Protein AF-A0A5C5RWX6-F1 (afdb_monomer_lite)

Foldseek 3Di:
DPQWDWDDDPNDTDIDGNCVVPVDDDDDDPVVVVVVVVPPD

Structure (mmCIF, N/CA/C/O backbone):
data_AF-A0A5C5RWX6-F1
#
_entry.id   AF-A0A5C5RWX6-F1
#
loop_
_atom_site.group_PDB
_atom_site.id
_atom_site.type_symbol
_atom_site.label_atom_id
_atom_site.label_alt_id
_atom_site.label_comp_id
_atom_site.label_asym_id
_atom_site.label_entity_id
_atom_site.label_seq_id
_atom_site.pdbx_PDB_ins_code
_atom_site.Cartn_x
_atom_site.Cartn_y
_atom_site.Cartn_z
_atom_site.occupancy
_atom_site.B_iso_or_equiv
_atom_site.auth_seq_id
_atom_site.auth_comp_id
_atom_site.auth_asym_id
_atom_site.auth_atom_id
_atom_site.pdbx_PDB_model_num
ATOM 1 N N . ALA A 1 1 ? -9.002 1.731 18.590 1.00 64.69 1 ALA A N 1
ATOM 2 C CA . ALA A 1 1 ? -9.064 0.345 18.082 1.00 64.69 1 ALA A CA 1
ATOM 3 C C . ALA A 1 1 ? -7.641 -0.168 17.913 1.00 64.69 1 ALA A C 1
ATOM 5 O O . ALA A 1 1 ? -6.815 0.574 17.395 1.00 64.69 1 ALA A O 1
ATOM 6 N N . VAL A 1 2 ? -7.332 -1.373 18.388 1.00 88.88 2 VAL A N 1
ATOM 7 C CA . VAL A 1 2 ? -6.029 -2.018 18.141 1.00 88.88 2 VAL A CA 1
ATOM 8 C C . VAL A 1 2 ? -6.058 -2.733 16.781 1.00 88.88 2 VAL A C 1
ATOM 10 O O . VAL A 1 2 ? -7.135 -3.083 16.307 1.00 88.88 2 VAL A O 1
ATOM 13 N N . GLY A 1 3 ? -4.907 -2.920 16.126 1.00 96.25 3 GLY A N 1
ATOM 14 C CA . GLY A 1 3 ? -4.834 -3.626 14.834 1.00 96.25 3 GLY A CA 1
ATOM 15 C C . GLY A 1 3 ? -5.258 -2.802 13.610 1.00 96.25 3 GLY A C 1
ATOM 16 O O . GLY A 1 3 ? -5.816 -3.348 12.660 1.00 96.25 3 GLY A O 1
ATOM 17 N N . GLN A 1 4 ? -5.014 -1.491 13.625 1.00 98.06 4 GLN A N 1
ATOM 18 C CA . GLN A 1 4 ? -5.212 -0.595 12.480 1.00 98.06 4 GLN A CA 1
ATOM 19 C C . GLN A 1 4 ? -3.871 -0.015 12.020 1.00 98.06 4 GLN A C 1
ATOM 21 O O . GLN A 1 4 ? -2.942 0.115 12.816 1.00 98.06 4 GLN A O 1
ATOM 26 N N . MET A 1 5 ? -3.790 0.356 10.746 1.00 97.56 5 MET A N 1
ATOM 27 C CA . MET A 1 5 ? -2.652 1.031 10.125 1.00 97.56 5 MET A CA 1
ATOM 28 C C . MET A 1 5 ? -3.137 2.305 9.429 1.00 97.56 5 MET A C 1
ATOM 30 O O . MET A 1 5 ? -4.205 2.309 8.821 1.00 97.56 5 MET A O 1
ATOM 34 N N . VAL A 1 6 ? -2.347 3.377 9.496 1.00 97.50 6 VAL A N 1
ATOM 35 C CA . VAL A 1 6 ? -2.587 4.590 8.701 1.00 97.50 6 VAL A CA 1
ATOM 36 C C . VAL A 1 6 ? -2.125 4.347 7.264 1.00 97.50 6 VAL A C 1
ATOM 38 O O . VAL A 1 6 ? -0.993 3.920 7.046 1.00 97.50 6 VAL A O 1
ATOM 41 N N . ALA A 1 7 ? -2.981 4.647 6.290 1.00 97.19 7 ALA A N 1
ATOM 42 C CA . ALA A 1 7 ? -2.695 4.513 4.866 1.00 97.19 7 ALA A CA 1
ATOM 43 C C . ALA A 1 7 ? -2.974 5.820 4.111 1.00 97.19 7 ALA A C 1
ATOM 45 O O . ALA A 1 7 ? -3.923 6.542 4.426 1.00 97.19 7 ALA A O 1
ATOM 46 N N . LEU A 1 8 ? -2.162 6.090 3.084 1.00 97.56 8 LEU A N 1
ATOM 47 C CA . LEU A 1 8 ? -2.370 7.172 2.124 1.00 97.56 8 LEU A CA 1
ATOM 48 C C . LEU A 1 8 ? -2.865 6.586 0.796 1.00 97.56 8 LEU A C 1
ATOM 50 O O . LEU A 1 8 ? -2.128 5.872 0.112 1.00 97.56 8 LEU A O 1
ATOM 54 N N . HIS A 1 9 ? -4.099 6.911 0.422 1.00 96.25 9 HIS A N 1
ATOM 55 C CA . HIS A 1 9 ? -4.697 6.544 -0.861 1.00 96.25 9 HIS A CA 1
ATOM 56 C C . HIS A 1 9 ? -4.891 7.803 -1.708 1.00 96.25 9 HIS A C 1
ATOM 58 O O . HIS A 1 9 ? -5.827 8.576 -1.502 1.00 96.25 9 HIS A O 1
ATOM 64 N N . GLY A 1 10 ? -3.967 8.038 -2.645 1.00 96.12 10 GLY A N 1
ATOM 65 C CA . GLY A 1 10 ? -3.894 9.306 -3.370 1.00 96.12 10 GLY A CA 1
ATOM 66 C C . GLY A 1 10 ? -3.582 10.446 -2.402 1.00 96.12 10 GLY A C 1
ATOM 67 O O . GLY A 1 10 ? -2.475 10.522 -1.879 1.00 96.12 10 GLY A O 1
ATOM 68 N N . THR A 1 11 ? -4.568 11.301 -2.140 1.00 98.00 11 THR A N 1
ATOM 69 C CA . THR A 1 11 ? -4.481 12.415 -1.180 1.00 98.00 11 THR A CA 1
ATOM 70 C C . THR A 1 11 ? -5.252 12.162 0.120 1.00 98.00 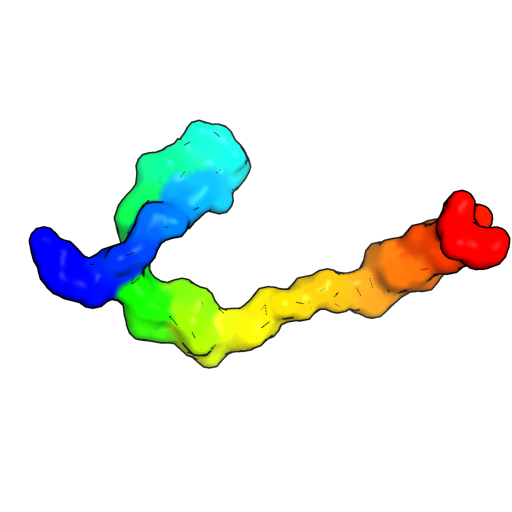11 THR A C 1
ATOM 72 O O . THR A 1 11 ? -5.276 13.025 0.994 1.00 98.00 11 THR A O 1
ATOM 75 N N . GLN A 1 12 ? -5.893 10.999 0.268 1.00 98.31 12 GLN A N 1
ATOM 76 C CA . GLN A 1 12 ? -6.727 10.679 1.427 1.00 98.31 12 GLN A CA 1
ATOM 77 C C . GLN A 1 12 ? -5.955 9.878 2.474 1.00 98.31 12 GLN A C 1
ATOM 79 O O . GLN A 1 12 ? -5.354 8.850 2.157 1.00 98.31 12 GLN A O 1
ATOM 84 N N . ILE A 1 13 ? -6.030 10.319 3.730 1.00 98.00 13 ILE A N 1
ATOM 85 C CA . ILE A 1 13 ? -5.486 9.605 4.889 1.00 98.00 13 ILE A CA 1
ATOM 86 C C . ILE A 1 13 ? -6.613 8.788 5.520 1.00 98.00 13 ILE A C 1
ATOM 88 O O . ILE A 1 13 ? -7.639 9.339 5.914 1.00 98.00 13 ILE A O 1
ATOM 92 N N . THR A 1 14 ? -6.425 7.474 5.611 1.00 97.44 14 THR A N 1
ATOM 93 C CA . THR A 1 14 ? -7.438 6.533 6.117 1.00 97.44 14 THR A CA 1
ATOM 94 C C . THR A 1 14 ? -6.826 5.529 7.090 1.00 97.44 14 THR A C 1
ATOM 96 O O . THR A 1 14 ? -5.607 5.359 7.132 1.00 97.44 14 THR A O 1
ATOM 99 N N . LEU A 1 15 ? -7.669 4.868 7.887 1.00 97.69 15 LEU A N 1
ATOM 100 C CA . LEU A 1 15 ? -7.277 3.708 8.687 1.00 97.69 15 LEU A CA 1
ATOM 101 C C . LEU A 1 15 ? -7.723 2.432 7.977 1.00 97.69 15 LEU A C 1
ATOM 103 O O . LEU A 1 15 ? -8.877 2.323 7.566 1.00 97.69 15 L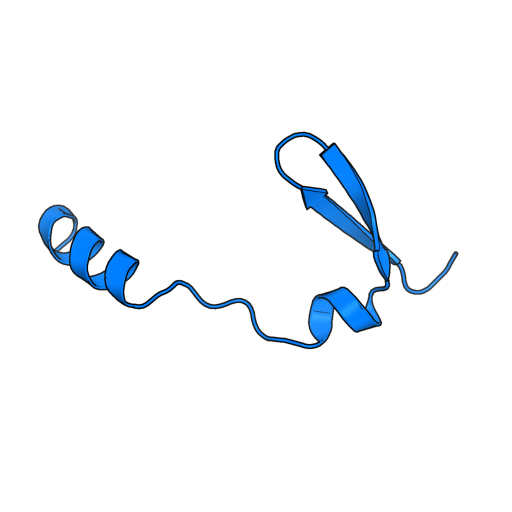EU A O 1
ATOM 107 N N . VAL A 1 16 ? -6.809 1.474 7.855 1.00 97.38 16 VAL A N 1
ATOM 108 C CA . VAL A 1 16 ? -7.070 0.145 7.289 1.00 97.38 16 VAL A CA 1
ATOM 109 C C . VAL A 1 16 ? -6.730 -0.946 8.309 1.00 97.38 16 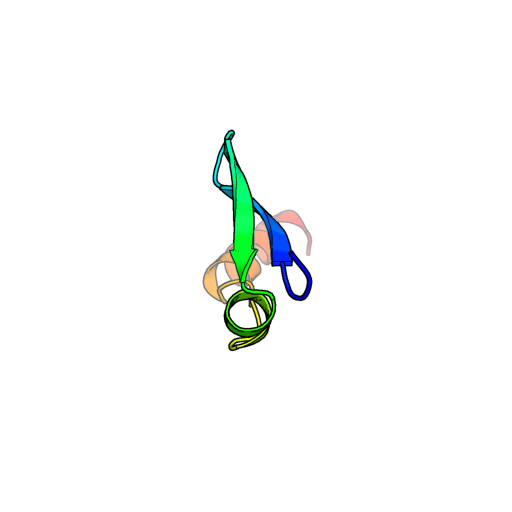VAL A C 1
ATOM 111 O O . VAL A 1 16 ? -5.873 -0.727 9.174 1.00 97.38 16 VAL A O 1
ATOM 114 N N . PRO A 1 17 ? -7.344 -2.140 8.231 1.00 97.81 17 PRO A N 1
ATOM 115 C CA . PRO A 1 17 ? -6.955 -3.270 9.067 1.00 97.81 17 PRO A CA 1
ATOM 116 C C . PRO A 1 17 ? -5.496 -3.667 8.846 1.00 97.81 17 PRO A C 1
ATOM 118 O O . PRO A 1 17 ? -5.056 -3.877 7.715 1.00 97.81 17 PRO A O 1
ATOM 121 N N . LEU A 1 18 ? -4.744 -3.823 9.940 1.00 97.31 18 LEU A N 1
ATOM 122 C CA . LEU A 1 18 ? -3.332 -4.209 9.874 1.00 97.31 18 LEU A CA 1
ATOM 123 C C . LEU A 1 18 ? -3.149 -5.566 9.173 1.00 97.31 18 LEU A C 1
ATOM 125 O O . LEU A 1 18 ? -2.207 -5.729 8.405 1.00 97.31 18 LEU A O 1
ATOM 129 N N . ALA A 1 19 ? -4.068 -6.511 9.400 1.0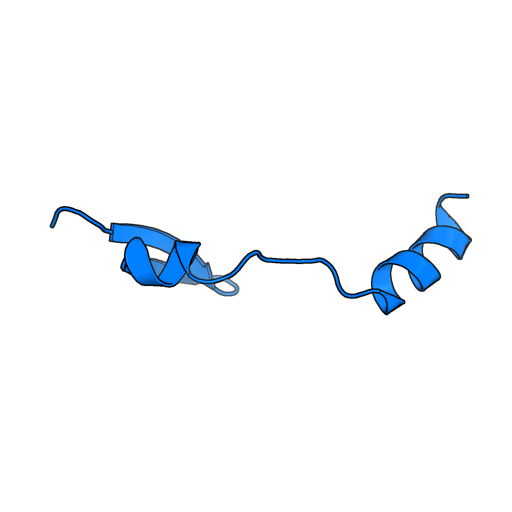0 97.38 19 ALA A N 1
ATOM 130 C CA . ALA A 1 19 ? -4.044 -7.836 8.783 1.00 97.38 19 ALA A CA 1
ATOM 131 C C . ALA A 1 19 ? -4.168 -7.782 7.250 1.00 97.38 19 ALA A C 1
ATOM 133 O O . ALA A 1 19 ? -3.478 -8.526 6.556 1.00 97.38 19 ALA A O 1
ATOM 134 N N . ASP A 1 20 ? -4.991 -6.874 6.720 1.00 96.50 20 ASP A N 1
ATOM 135 C CA . ASP A 1 20 ? -5.152 -6.701 5.275 1.00 96.50 20 ASP A CA 1
ATOM 136 C C . ASP A 1 20 ? -3.934 -6.004 4.664 1.00 96.50 20 ASP A C 1
ATOM 138 O O . ASP A 1 20 ? -3.445 -6.420 3.612 1.00 96.50 20 ASP A O 1
ATOM 142 N N . ALA A 1 21 ? -3.391 -4.996 5.354 1.00 96.38 21 ALA A N 1
ATOM 143 C CA . ALA A 1 21 ? -2.236 -4.232 4.885 1.00 96.38 21 ALA A CA 1
ATOM 144 C C . ALA A 1 21 ? -0.972 -5.091 4.691 1.00 96.38 21 ALA A C 1
ATOM 146 O O . ALA A 1 21 ? -0.142 -4.776 3.838 1.00 96.38 21 ALA A O 1
ATOM 147 N N . VAL A 1 22 ? -0.826 -6.179 5.458 1.00 96.31 22 VAL A N 1
ATOM 148 C CA . VAL A 1 22 ? 0.342 -7.081 5.397 1.00 96.31 22 VAL A CA 1
ATOM 149 C C . VAL A 1 22 ? 0.076 -8.389 4.653 1.00 96.31 22 VAL A C 1
ATOM 151 O O . VAL A 1 22 ? 0.975 -9.221 4.534 1.00 96.31 22 VAL A O 1
ATOM 154 N N . LYS A 1 23 ? -1.141 -8.593 4.136 1.00 97.81 23 LYS A N 1
ATOM 155 C CA . LYS A 1 23 ? -1.554 -9.861 3.513 1.00 97.81 23 LYS A CA 1
ATOM 156 C C . LYS A 1 23 ? -0.748 -10.209 2.259 1.00 97.81 23 LYS A C 1
ATOM 158 O O . LYS A 1 23 ? -0.589 -11.383 1.934 1.00 97.81 23 LYS A O 1
ATOM 163 N N . GLN A 1 24 ? -0.252 -9.201 1.543 1.00 96.50 24 GLN A N 1
ATOM 164 C CA . GLN A 1 24 ? 0.515 -9.378 0.316 1.00 96.50 24 GLN A CA 1
ATOM 165 C C . GLN A 1 24 ? 1.679 -8.394 0.248 1.00 96.50 24 GLN A C 1
ATOM 167 O O . GLN A 1 24 ? 1.537 -7.205 0.525 1.00 96.50 24 GLN A O 1
ATOM 172 N N . LEU A 1 25 ? 2.834 -8.884 -0.202 1.00 96.25 25 LEU A N 1
ATOM 173 C CA . LEU A 1 25 ? 3.998 -8.042 -0.434 1.00 96.25 25 LEU A CA 1
ATOM 174 C C . LEU A 1 25 ? 3.761 -7.100 -1.623 1.00 96.25 25 LEU A C 1
ATOM 176 O O . LEU A 1 25 ? 3.573 -7.548 -2.757 1.00 96.25 25 LEU A O 1
ATOM 180 N N . LYS A 1 26 ? 3.852 -5.793 -1.374 1.00 93.88 26 LYS A N 1
ATOM 181 C CA . LYS A 1 26 ? 3.861 -4.773 -2.425 1.00 93.88 26 LYS A CA 1
ATOM 182 C C . LYS A 1 26 ? 5.171 -4.854 -3.211 1.00 93.88 26 LYS A C 1
ATOM 184 O O . LYS A 1 26 ? 6.247 -4.671 -2.648 1.00 93.88 26 LYS A O 1
ATOM 189 N N . ARG A 1 27 ? 5.078 -5.107 -4.518 1.00 96.31 27 ARG A N 1
ATOM 190 C CA . ARG A 1 27 ? 6.220 -5.139 -5.444 1.00 96.31 27 ARG A CA 1
ATOM 191 C C . ARG A 1 27 ? 6.083 -4.043 -6.488 1.00 96.31 27 ARG A C 1
ATOM 193 O O . ARG A 1 27 ? 4.971 -3.688 -6.876 1.00 96.31 27 ARG A O 1
ATOM 200 N N . VAL A 1 28 ? 7.217 -3.527 -6.946 1.00 96.12 28 VAL A N 1
ATOM 201 C CA . VAL A 1 28 ? 7.258 -2.669 -8.132 1.00 96.12 28 VAL A CA 1
ATOM 202 C C . VAL A 1 28 ? 7.088 -3.569 -9.369 1.00 96.12 28 VAL A C 1
ATOM 204 O O . VAL A 1 28 ? 7.787 -4.583 -9.455 1.00 96.12 28 VAL A O 1
ATOM 207 N N . PRO A 1 29 ? 6.158 -3.261 -10.294 1.00 96.06 29 PRO A N 1
ATOM 208 C CA . PRO A 1 29 ? 6.008 -3.999 -11.550 1.00 96.06 29 PRO A CA 1
ATOM 209 C C . PRO A 1 29 ? 7.303 -4.025 -12.367 1.00 96.06 29 PRO A C 1
ATOM 211 O O . PRO A 1 29 ? 8.061 -3.056 -12.352 1.00 96.06 29 PRO A O 1
ATOM 214 N N . ARG A 1 30 ? 7.544 -5.123 -13.097 1.00 95.44 30 ARG A N 1
ATOM 215 C CA . ARG A 1 30 ? 8.796 -5.328 -13.842 1.00 95.44 30 ARG A CA 1
ATOM 216 C C . ARG A 1 30 ? 9.047 -4.239 -14.887 1.00 95.44 30 ARG A C 1
ATOM 218 O O . ARG A 1 30 ? 10.138 -3.691 -14.909 1.00 95.44 30 ARG A O 1
ATOM 225 N N . GLU A 1 31 ? 8.020 -3.882 -15.649 1.00 96.00 31 GLU A N 1
ATOM 226 C CA . GLU A 1 31 ? 8.063 -2.835 -16.681 1.00 96.00 31 GLU A CA 1
ATOM 227 C C . GLU A 1 31 ? 8.656 -1.507 -16.179 1.00 96.00 31 GLU A C 1
ATOM 229 O O . GLU A 1 31 ? 9.451 -0.883 -16.869 1.00 96.00 31 GLU A O 1
ATOM 234 N N . ARG A 1 32 ? 8.388 -1.120 -14.922 1.00 95.25 32 ARG A N 1
ATOM 235 C CA . ARG A 1 32 ? 8.948 0.112 -14.342 1.00 95.25 32 ARG A CA 1
ATOM 236 C C . ARG A 1 32 ? 10.455 0.042 -14.111 1.00 95.25 32 ARG A C 1
ATOM 238 O O . ARG A 1 32 ? 11.110 1.080 -14.108 1.00 95.25 32 ARG A O 1
ATOM 245 N N . TYR A 1 33 ? 11.000 -1.149 -13.868 1.00 95.06 33 TYR A N 1
ATOM 246 C CA . TYR A 1 33 ? 12.450 -1.333 -13.805 1.00 95.06 33 TYR A CA 1
ATOM 247 C C . TYR A 1 33 ? 13.077 -1.253 -15.193 1.00 95.06 33 TYR A C 1
ATOM 249 O O . TYR A 1 33 ? 14.154 -0.677 -15.325 1.00 95.06 33 TYR A O 1
ATOM 257 N N . ASP A 1 34 ? 12.408 -1.808 -16.205 1.00 94.56 34 ASP A N 1
ATOM 258 C CA . ASP A 1 34 ? 12.894 -1.778 -17.584 1.00 94.56 34 ASP A CA 1
ATOM 259 C C . ASP A 1 34 ? 12.928 -0.324 -18.107 1.00 94.56 34 ASP A C 1
ATOM 261 O O . ASP A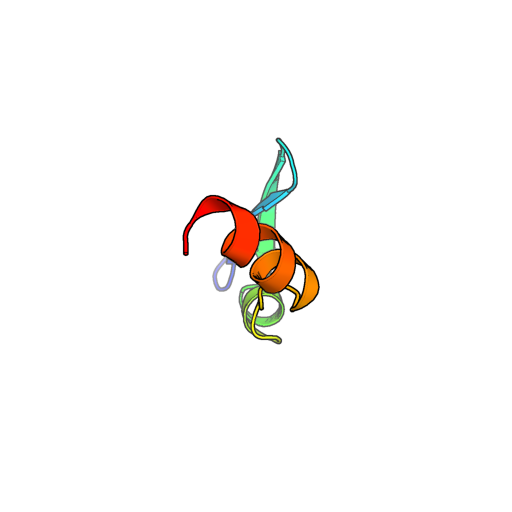 1 34 ? 13.942 0.103 -18.662 1.00 94.56 34 ASP A O 1
ATOM 265 N N . ASP A 1 35 ? 11.899 0.482 -17.805 1.00 93.44 35 ASP A N 1
ATOM 266 C CA . ASP A 1 35 ? 11.893 1.928 -18.079 1.00 93.44 35 ASP A CA 1
ATOM 267 C C . ASP A 1 35 ? 13.050 2.646 -17.363 1.00 93.44 35 ASP A C 1
ATOM 269 O O . ASP A 1 35 ? 13.794 3.418 -17.971 1.00 93.44 35 ASP A O 1
ATOM 273 N N . ALA A 1 36 ? 13.235 2.378 -16.065 1.00 94.75 36 ALA A N 1
ATOM 274 C CA . ALA A 1 36 ? 14.262 3.027 -15.251 1.00 94.75 36 ALA A CA 1
ATOM 275 C C . ALA A 1 36 ? 15.693 2.732 -15.739 1.00 94.75 36 ALA A C 1
ATOM 277 O O . ALA A 1 36 ? 16.552 3.611 -15.666 1.00 94.75 36 ALA A O 1
ATOM 278 N N . ALA A 1 37 ? 15.953 1.537 -16.275 1.00 93.56 37 ALA A N 1
ATOM 279 C CA . ALA A 1 37 ? 17.269 1.162 -16.796 1.00 93.56 37 ALA A CA 1
ATOM 280 C C . ALA A 1 37 ? 17.747 2.070 -17.944 1.00 93.56 37 ALA A C 1
ATOM 282 O O . ALA A 1 37 ? 18.948 2.251 -18.113 1.00 93.56 37 ALA A O 1
ATOM 283 N N . THR A 1 38 ? 16.825 2.690 -18.688 1.00 92.06 38 THR A N 1
ATOM 284 C CA . THR A 1 38 ? 17.158 3.643 -19.763 1.00 92.06 38 THR A CA 1
ATOM 285 C C . THR A 1 38 ? 17.710 4.969 -19.225 1.00 92.06 38 THR A C 1
ATOM 287 O O . THR A 1 38 ? 18.470 5.646 -19.912 1.00 92.06 38 THR A O 1
ATOM 290 N N . PHE A 1 39 ? 17.331 5.357 -18.003 1.00 89.06 39 PHE A N 1
ATOM 291 C CA . PHE A 1 39 ? 17.660 6.665 -17.422 1.00 89.06 39 PHE A CA 1
ATOM 292 C C . PHE A 1 39 ? 18.721 6.606 -16.318 1.00 89.06 39 PHE A C 1
ATOM 294 O O . PHE A 1 39 ? 19.346 7.623 -16.027 1.00 89.06 39 PHE A O 1
ATOM 301 N N . PHE A 1 40 ? 18.895 5.449 -15.677 1.00 86.56 40 PHE A N 1
ATOM 302 C CA . PHE A 1 40 ? 19.694 5.306 -14.454 1.00 86.56 40 PHE A CA 1
ATOM 303 C C . PHE A 1 40 ? 20.748 4.183 -14.534 1.00 86.56 40 PHE A C 1
ATOM 305 O O . PHE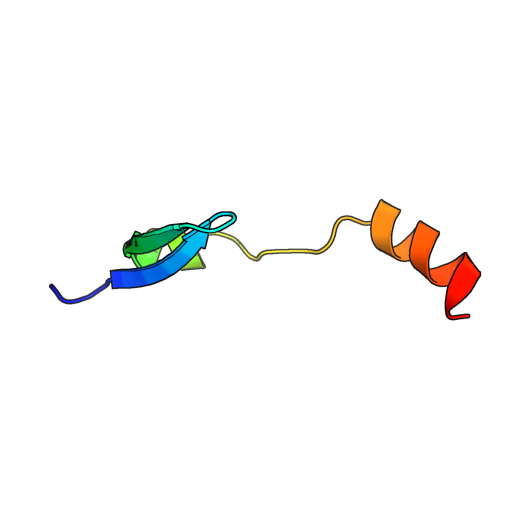 A 1 40 ? 21.202 3.712 -13.489 1.00 86.56 40 PHE A O 1
ATOM 312 N N . GLY A 1 41 ? 21.100 3.743 -15.750 1.00 63.59 41 GLY A N 1
ATOM 313 C CA . GLY A 1 41 ? 22.098 2.706 -16.050 1.00 63.59 41 GLY A CA 1
ATOM 314 C C . GLY A 1 41 ? 23.363 3.249 -16.699 1.00 63.59 41 GLY A C 1
ATOM 315 O O . GLY A 1 41 ? 23.244 4.180 -17.525 1.00 63.59 41 GLY A O 1
#

Organism: NCBI:txid2592068

pLDDT: mean 94.17, std 7.26, range [63.59, 98.31]

Secondary structure (DSSP, 8-state):
--SEEEEEETTEEEEEEHHHHTSS-----HHHHHHHHHHH-

Sequence (41 aa):
AVGQMVALHGTQITLVPLADAVKQLKRVPRERYDDAATFFG

Radius of gyration: 15.34 Å; chains: 1; bounding box: 31×22×38 Å